Protein AF-A0A0E0BBM1-F1 (afdb_monomer)

Organism: NCBI:txid40148

Foldseek 3Di:
DVVVVVVVVVVVVVVVVVVVVVVVVVVVVPDDDDPDFDDDDDDCLQKDFPVLVVVLVVVDPVDDPVNVVVVVVCVVPVPDDRMDGDQPCSSVVVVPPPCVVVSVVVVVCVRVCVGVVVRVVVVVVVVVVVVVPDPPPDD

Sequence (139 aa):
MEVATMLTLTLLAYSAAMLARLLVARSRRRRCYLLDYVCYKATDDRKLPTDLCGEIIQRNKLLGLEEYKFLLKVIVNSGIGEETYGPRNIIGGGDARPDRLAEGMEEMDETFHAVLDELFARSIDRRHADRRGPRVDAN

pLDDT: mean 85.36, std 13.75, range [38.66, 97.25]

Solvent-accessible surface area (backbone atoms only — not comparable to full-atom values): 8528 Å² total; per-residue (Å²): 114,68,67,61,52,52,53,50,52,51,54,50,51,50,51,52,52,52,50,51,51,51,54,54,54,57,62,66,60,72,70,86,73,87,85,78,86,69,83,87,76,82,62,74,94,31,52,37,40,58,66,60,48,49,52,58,55,68,68,49,84,86,64,50,73,68,54,49,54,50,49,53,53,48,54,75,70,63,78,66,67,68,58,49,73,50,58,63,53,65,74,73,64,47,86,86,57,92,58,55,66,59,55,52,48,51,54,48,49,57,52,49,52,55,37,49,53,53,46,50,53,54,56,52,53,50,58,57,49,67,70,52,60,81,82,78,77,84,126

InterPro domains:
  IPR012392 Very-long-chain 3-ketoacyl-CoA synthase [PTHR31561] (13-123)
  IPR013601 FAE1/Type III polyketide synthase-like protein [PF08392] (26-123)

Nearest PDB structures (foldseek):
  4r8g-assembly1_B  TM=3.668E-01  e=9.800E+00  Xenopus laevis

Structure (mmCIF, N/CA/C/O backbone):
data_AF-A0A0E0BBM1-F1
#
_entry.id   AF-A0A0E0BBM1-F1
#
loop_
_atom_site.group_PDB
_atom_site.id
_atom_site.type_symbol
_atom_site.label_atom_id
_atom_site.label_alt_id
_atom_site.label_comp_id
_atom_site.label_asym_id
_atom_site.label_entity_id
_atom_site.label_seq_id
_atom_site.pdbx_PDB_ins_code
_atom_site.Cartn_x
_atom_site.Cartn_y
_atom_site.Cartn_z
_atom_site.occupancy
_atom_site.B_iso_or_equiv
_atom_site.auth_seq_id
_atom_site.auth_comp_id
_atom_site.auth_asym_id
_atom_site.auth_atom_id
_atom_site.pdbx_PDB_model_num
ATOM 1 N N . MET A 1 1 ? 55.271 -12.589 -38.990 1.00 70.25 1 MET A N 1
ATOM 2 C CA . MET A 1 1 ? 55.163 -11.795 -37.746 1.00 70.25 1 MET A CA 1
ATOM 3 C C . MET A 1 1 ? 54.158 -10.659 -37.895 1.00 70.25 1 MET A C 1
ATOM 5 O O . MET A 1 1 ? 53.272 -10.562 -37.062 1.00 70.25 1 MET A O 1
ATOM 9 N N . GLU A 1 2 ? 54.205 -9.889 -38.984 1.00 85.19 2 GLU A N 1
ATOM 10 C CA . GLU A 1 2 ? 53.345 -8.707 -39.196 1.00 85.19 2 GLU A CA 1
ATOM 11 C C . GLU A 1 2 ? 51.841 -9.012 -39.360 1.00 85.19 2 GLU A C 1
ATOM 13 O O . GLU A 1 2 ? 50.995 -8.339 -38.775 1.00 85.19 2 GLU A O 1
ATOM 18 N N . VAL A 1 3 ? 51.477 -10.072 -40.091 1.00 90.75 3 VAL A N 1
ATOM 19 C CA . VAL A 1 3 ? 50.060 -10.452 -40.283 1.00 90.75 3 VAL A CA 1
ATOM 20 C C . VAL A 1 3 ? 49.416 -10.910 -38.970 1.00 90.75 3 VAL A C 1
ATOM 22 O O . VAL A 1 3 ? 48.287 -10.534 -38.661 1.00 90.75 3 VAL A O 1
ATOM 25 N N . ALA A 1 4 ? 50.153 -11.671 -38.155 1.00 90.31 4 ALA A N 1
ATOM 26 C CA . ALA A 1 4 ? 49.694 -12.101 -36.837 1.00 90.31 4 ALA A CA 1
ATOM 27 C C . ALA A 1 4 ? 49.504 -10.903 -35.894 1.00 90.31 4 ALA A C 1
ATOM 29 O O . ALA A 1 4 ? 48.501 -10.846 -35.190 1.00 90.31 4 ALA A O 1
ATOM 30 N N . THR A 1 5 ? 50.404 -9.912 -35.932 1.00 91.69 5 THR A N 1
ATOM 31 C CA . THR A 1 5 ? 50.244 -8.672 -35.156 1.00 91.69 5 THR A CA 1
ATOM 32 C C . THR A 1 5 ? 49.061 -7.823 -35.628 1.00 91.69 5 THR A C 1
ATOM 34 O O . THR A 1 5 ? 48.368 -7.237 -34.805 1.00 91.69 5 THR A O 1
ATOM 37 N N . MET A 1 6 ? 48.758 -7.791 -36.930 1.00 92.94 6 MET A N 1
ATOM 38 C CA . MET A 1 6 ? 47.566 -7.098 -37.440 1.00 92.94 6 MET A CA 1
ATOM 39 C C . MET A 1 6 ? 46.264 -7.786 -36.997 1.00 92.94 6 MET A C 1
ATOM 41 O O . MET A 1 6 ? 45.299 -7.123 -36.610 1.00 92.94 6 MET A O 1
ATOM 45 N N . LEU A 1 7 ? 46.236 -9.122 -36.993 1.00 95.06 7 LEU A N 1
ATOM 46 C CA . LEU A 1 7 ? 45.097 -9.906 -36.504 1.00 95.06 7 LEU A CA 1
ATOM 47 C C . LEU A 1 7 ? 44.875 -9.725 -34.995 1.00 95.06 7 LEU A C 1
ATOM 49 O O . LEU A 1 7 ? 43.742 -9.549 -34.553 1.00 95.06 7 LEU A O 1
ATOM 53 N N . THR A 1 8 ? 45.937 -9.710 -34.187 1.00 93.94 8 THR A N 1
ATOM 54 C CA . THR A 1 8 ? 45.790 -9.491 -32.740 1.00 93.94 8 THR A CA 1
ATOM 55 C C . THR A 1 8 ? 45.343 -8.068 -32.418 1.00 93.94 8 THR A C 1
ATOM 57 O O . THR A 1 8 ? 44.465 -7.892 -31.575 1.00 93.94 8 THR A O 1
ATOM 60 N N . LEU A 1 9 ? 45.863 -7.053 -33.119 1.00 95.69 9 LEU A N 1
ATOM 61 C CA . LEU A 1 9 ? 45.443 -5.659 -32.940 1.00 95.69 9 LEU A CA 1
ATOM 62 C C . LEU A 1 9 ? 43.979 -5.435 -33.334 1.00 95.69 9 LEU A C 1
ATOM 64 O O . LEU A 1 9 ? 43.256 -4.733 -32.629 1.00 95.69 9 LEU A O 1
ATOM 68 N N . THR A 1 10 ? 43.513 -6.056 -34.420 1.00 94.75 10 THR A N 1
ATOM 69 C CA . THR A 1 10 ? 42.105 -5.957 -34.841 1.00 94.75 10 THR A CA 1
ATOM 70 C C . THR A 1 10 ? 41.158 -6.638 -33.849 1.00 94.75 10 THR A C 1
ATOM 72 O O . THR A 1 10 ? 40.134 -6.053 -33.492 1.00 94.75 10 THR A O 1
ATOM 75 N N . LEU A 1 11 ? 41.515 -7.814 -33.321 1.00 95.94 11 LEU A N 1
ATOM 76 C CA . LEU A 1 11 ? 40.753 -8.488 -32.259 1.00 95.94 11 LEU A CA 1
ATOM 77 C C . LEU A 1 11 ? 40.736 -7.683 -30.947 1.00 95.94 11 LEU A C 1
ATOM 79 O O . LEU A 1 11 ? 39.699 -7.588 -30.280 1.00 95.94 11 LEU A O 1
ATOM 83 N N . LEU A 1 12 ? 41.859 -7.054 -30.588 1.00 96.69 12 LEU A N 1
ATOM 84 C CA . LEU A 1 12 ? 41.954 -6.183 -29.416 1.00 96.69 12 LEU A CA 1
ATOM 85 C C . LEU A 1 12 ? 41.081 -4.930 -29.585 1.00 96.69 12 LEU A C 1
ATOM 87 O O . LEU A 1 12 ? 40.320 -4.580 -28.687 1.00 96.69 12 LEU A O 1
ATOM 91 N N . ALA A 1 13 ? 41.128 -4.288 -30.754 1.00 96.56 13 ALA A N 1
ATOM 92 C CA . ALA A 1 13 ? 40.304 -3.121 -31.056 1.00 96.56 13 ALA A CA 1
ATOM 93 C C . ALA A 1 13 ? 38.805 -3.465 -31.050 1.00 96.56 13 ALA A C 1
ATOM 95 O O . ALA A 1 13 ? 37.999 -2.716 -30.495 1.00 96.56 1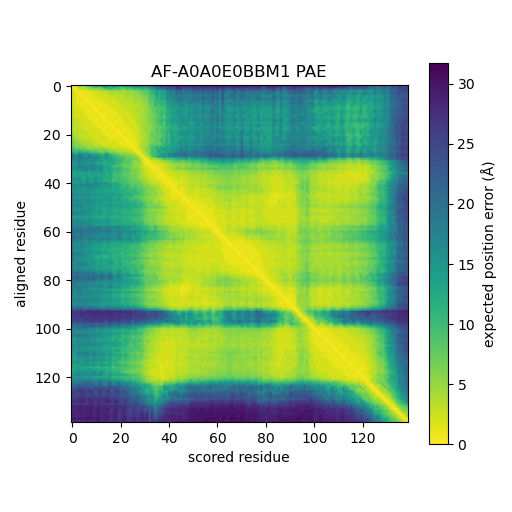3 ALA A O 1
ATOM 96 N N . TYR A 1 14 ? 38.425 -4.619 -31.607 1.00 97.25 14 TYR A N 1
ATOM 97 C CA . TYR A 1 14 ? 37.040 -5.093 -31.598 1.00 97.25 14 TYR A CA 1
ATOM 98 C C . TYR A 1 14 ? 36.534 -5.374 -30.177 1.00 97.25 14 TYR A C 1
ATOM 100 O O . TYR A 1 14 ? 35.443 -4.929 -29.808 1.00 97.25 14 TYR A O 1
ATOM 108 N N . SER A 1 15 ? 37.332 -6.058 -29.352 1.00 96.25 15 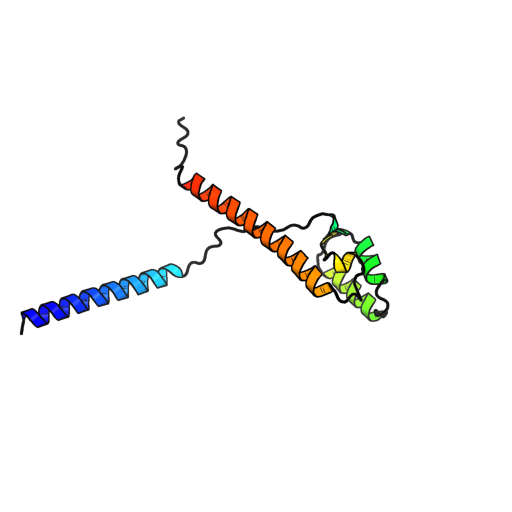SER A N 1
ATOM 109 C CA . SER A 1 15 ? 36.962 -6.341 -27.960 1.00 96.25 15 SER A CA 1
ATOM 110 C C . SER A 1 15 ? 36.874 -5.064 -27.118 1.00 96.25 15 SER A C 1
ATOM 112 O O . SER A 1 15 ? 35.896 -4.888 -26.389 1.00 96.25 15 SER A O 1
ATOM 114 N N . ALA A 1 16 ? 37.802 -4.116 -27.289 1.00 96.88 16 ALA A N 1
ATOM 115 C CA . ALA A 1 16 ? 37.743 -2.801 -26.651 1.00 96.88 16 ALA A CA 1
ATOM 116 C C . ALA A 1 16 ? 36.489 -2.010 -27.065 1.00 96.88 16 ALA A C 1
ATOM 118 O O . ALA A 1 16 ? 35.806 -1.436 -26.213 1.00 96.88 16 ALA A O 1
ATOM 119 N N . ALA A 1 17 ? 36.127 -2.028 -28.353 1.00 96.69 17 ALA A N 1
ATOM 120 C CA . ALA A 1 17 ? 34.910 -1.389 -28.851 1.00 96.69 17 ALA A CA 1
ATOM 121 C C . ALA A 1 17 ? 33.636 -2.031 -28.271 1.00 96.69 17 ALA A C 1
ATOM 123 O O . ALA A 1 17 ? 32.694 -1.321 -27.904 1.00 96.69 17 ALA A O 1
ATOM 124 N N . MET A 1 18 ? 33.600 -3.361 -28.144 1.00 96.31 18 MET A N 1
ATOM 125 C CA . MET A 1 18 ? 32.494 -4.073 -27.496 1.00 96.31 18 MET A CA 1
ATOM 126 C C . MET A 1 18 ? 32.382 -3.694 -26.013 1.00 96.31 18 MET A C 1
ATOM 128 O O . MET A 1 18 ? 31.282 -3.398 -25.538 1.00 96.31 18 MET A O 1
ATOM 132 N N . LEU A 1 19 ? 33.510 -3.638 -25.298 1.00 96.00 19 LEU A N 1
ATOM 133 C CA . LEU A 1 19 ? 33.553 -3.261 -23.886 1.00 96.00 19 LEU A CA 1
ATOM 134 C C . LEU A 1 19 ? 33.057 -1.821 -23.684 1.00 96.00 19 LEU A C 1
ATOM 136 O O . LEU A 1 19 ? 32.202 -1.571 -22.837 1.00 96.00 19 LEU A O 1
ATOM 140 N N . ALA A 1 20 ? 33.518 -0.884 -24.517 1.00 95.50 20 ALA A N 1
ATOM 141 C CA . ALA A 1 20 ? 33.074 0.506 -24.492 1.00 95.50 20 ALA A CA 1
ATOM 142 C C . ALA A 1 20 ? 31.560 0.627 -24.740 1.00 95.50 20 ALA A C 1
ATOM 144 O O . ALA A 1 20 ? 30.867 1.338 -24.009 1.00 95.50 20 ALA A O 1
ATOM 145 N N . ARG A 1 21 ? 31.013 -0.121 -25.711 1.00 94.38 21 ARG A N 1
ATOM 146 C CA . ARG A 1 21 ? 29.560 -0.176 -25.957 1.00 94.38 21 ARG A CA 1
ATOM 147 C C . ARG A 1 21 ? 28.792 -0.699 -24.746 1.00 94.38 21 ARG A C 1
ATOM 149 O O . ARG A 1 21 ? 27.761 -0.124 -24.396 1.00 94.38 21 ARG A O 1
ATOM 156 N N . LEU A 1 22 ? 29.290 -1.744 -24.086 1.00 93.12 22 LEU A N 1
ATOM 157 C CA . LEU A 1 22 ? 28.670 -2.300 -22.882 1.00 93.12 22 LEU A CA 1
ATOM 158 C C . LEU A 1 22 ? 28.662 -1.280 -21.731 1.00 93.12 22 LEU A C 1
ATOM 160 O O . LEU A 1 22 ? 27.636 -1.102 -21.071 1.00 93.12 22 LEU A O 1
ATOM 164 N N . LEU A 1 23 ? 29.773 -0.568 -21.524 1.00 92.00 23 LEU A N 1
ATOM 165 C CA . LEU A 1 23 ? 29.894 0.465 -20.493 1.00 92.00 23 LEU A CA 1
ATOM 166 C C . LEU A 1 23 ? 28.955 1.652 -20.751 1.00 92.00 23 LEU A C 1
ATOM 168 O O . LEU A 1 23 ? 28.275 2.102 -19.828 1.00 92.00 23 LEU A O 1
ATOM 172 N N . VAL A 1 24 ? 28.843 2.110 -22.003 1.00 90.31 24 VAL A N 1
ATOM 173 C CA . VAL A 1 24 ? 27.899 3.170 -22.400 1.00 90.31 24 VAL A CA 1
ATOM 174 C C . VAL A 1 24 ? 26.446 2.710 -22.258 1.00 90.31 24 VAL A C 1
ATOM 176 O O . VAL A 1 24 ? 25.596 3.458 -21.776 1.00 90.31 24 VAL A O 1
ATOM 179 N N . ALA A 1 25 ? 26.129 1.471 -22.636 1.00 85.69 25 ALA A N 1
ATOM 180 C CA . ALA A 1 25 ? 24.791 0.923 -22.436 1.00 85.69 25 ALA A CA 1
ATOM 181 C C . ALA A 1 25 ? 24.440 0.854 -20.941 1.00 85.69 25 ALA A C 1
ATOM 183 O O . ALA A 1 25 ? 23.339 1.233 -20.543 1.00 85.69 25 ALA A O 1
ATOM 184 N N . ARG A 1 26 ? 25.386 0.431 -20.094 1.00 83.75 26 ARG A N 1
ATOM 185 C CA . ARG A 1 26 ? 25.200 0.353 -18.640 1.00 83.75 26 ARG A CA 1
ATOM 186 C C . ARG A 1 26 ? 25.079 1.733 -17.990 1.00 83.75 26 ARG A C 1
ATOM 188 O O . ARG A 1 26 ? 24.259 1.890 -17.089 1.00 83.75 26 ARG A O 1
ATOM 195 N N . SER A 1 27 ? 25.814 2.744 -18.458 1.00 78.44 27 SER A N 1
ATOM 196 C CA . SER A 1 27 ? 25.673 4.121 -17.963 1.00 78.44 27 SER A CA 1
ATOM 197 C C . SER A 1 27 ? 24.339 4.756 -18.373 1.00 78.44 27 SER A C 1
ATOM 199 O O . SER A 1 27 ? 23.734 5.473 -17.576 1.00 78.44 27 SER A O 1
ATOM 201 N N . ARG A 1 28 ? 23.813 4.425 -19.561 1.00 75.56 28 ARG A N 1
ATOM 202 C CA . ARG A 1 28 ? 22.478 4.853 -20.021 1.00 75.56 28 ARG A CA 1
ATOM 203 C C . ARG A 1 28 ? 21.318 4.177 -19.277 1.00 75.56 28 ARG A C 1
ATOM 205 O O . ARG A 1 28 ? 20.246 4.772 -19.193 1.00 75.56 28 ARG A O 1
ATOM 212 N N . ARG A 1 29 ? 21.529 2.990 -18.689 1.00 66.94 29 ARG A N 1
ATOM 213 C CA . ARG A 1 29 ? 20.545 2.260 -17.855 1.00 66.94 29 ARG A CA 1
ATOM 214 C C . ARG A 1 29 ? 20.324 2.853 -16.454 1.00 66.94 29 ARG A C 1
ATOM 216 O O . ARG A 1 29 ? 19.590 2.273 -15.667 1.00 66.94 29 ARG A O 1
ATOM 223 N N . ARG A 1 30 ? 20.919 4.004 -16.122 1.00 65.94 30 ARG A N 1
ATOM 224 C CA . ARG A 1 30 ? 20.742 4.660 -14.810 1.00 65.94 30 ARG A CA 1
ATOM 225 C C . ARG A 1 30 ? 19.362 5.285 -14.586 1.00 65.94 30 ARG A C 1
ATOM 227 O O . ARG A 1 30 ? 19.090 5.756 -13.489 1.00 65.94 30 ARG A O 1
ATOM 234 N N . ARG A 1 31 ? 18.506 5.333 -15.607 1.00 74.88 31 ARG A N 1
ATOM 235 C CA . ARG A 1 31 ? 17.184 5.957 -15.512 1.00 74.88 31 ARG A CA 1
ATOM 236 C C . ARG A 1 31 ? 16.135 4.866 -15.311 1.00 74.88 31 ARG A C 1
ATOM 238 O O . ARG A 1 31 ? 15.800 4.153 -16.252 1.00 74.88 31 ARG A O 1
ATOM 245 N N . CYS A 1 32 ? 15.701 4.706 -14.063 1.00 81.88 32 CYS A N 1
ATOM 246 C CA . CYS A 1 32 ? 14.581 3.850 -13.692 1.00 81.88 32 CYS A CA 1
ATOM 247 C C . CYS A 1 32 ? 13.296 4.664 -13.853 1.00 81.88 32 CYS A C 1
ATOM 249 O O . CYS A 1 32 ? 13.188 5.749 -13.283 1.00 81.88 32 CYS A O 1
ATOM 251 N N . TYR A 1 33 ? 12.362 4.165 -14.656 1.00 84.38 33 TYR A N 1
ATOM 252 C CA . TYR A 1 33 ? 11.080 4.816 -14.902 1.00 84.38 33 TYR A CA 1
ATOM 253 C C . TYR A 1 33 ? 9.960 3.914 -14.401 1.00 84.38 33 TYR A C 1
ATOM 255 O O . TYR A 1 33 ? 9.971 2.713 -14.671 1.00 84.38 33 TYR A O 1
ATOM 263 N N . LEU A 1 34 ? 8.986 4.502 -13.709 1.00 87.88 34 LEU A N 1
ATOM 264 C CA . LEU A 1 34 ? 7.718 3.838 -13.442 1.00 87.88 34 LEU A CA 1
ATOM 265 C C . LEU A 1 34 ? 6.934 3.789 -14.756 1.00 87.88 34 LEU A C 1
ATOM 267 O O . LEU A 1 34 ? 6.554 4.829 -15.287 1.00 87.88 34 LEU A O 1
ATOM 271 N N . LEU A 1 35 ? 6.759 2.589 -15.305 1.00 85.38 35 LEU A N 1
ATOM 272 C CA . LEU A 1 35 ? 6.077 2.401 -16.588 1.00 85.38 35 LEU A CA 1
ATOM 273 C C . LEU A 1 35 ? 4.561 2.305 -16.419 1.00 85.38 35 LEU A C 1
ATOM 275 O O . LEU A 1 35 ? 3.809 2.781 -17.268 1.00 85.38 35 LEU A O 1
ATOM 279 N N . ASP A 1 36 ? 4.120 1.673 -15.335 1.00 89.94 36 ASP A N 1
ATOM 280 C CA . ASP A 1 36 ? 2.710 1.544 -15.003 1.00 89.94 36 ASP A CA 1
ATOM 281 C C . ASP A 1 36 ? 2.527 1.203 -13.523 1.00 89.94 36 ASP A C 1
ATOM 283 O O . ASP A 1 36 ? 3.470 0.754 -12.864 1.00 89.94 36 ASP A O 1
ATOM 287 N N . TYR A 1 37 ? 1.316 1.417 -13.020 1.00 91.75 37 TYR A N 1
ATOM 288 C CA . TYR A 1 37 ? 0.912 1.010 -11.680 1.00 91.75 37 TYR A CA 1
ATOM 289 C C . TYR A 1 37 ? -0.601 0.780 -11.612 1.00 91.75 37 TYR A C 1
ATOM 291 O O . TYR A 1 37 ? -1.382 1.343 -12.384 1.00 91.75 37 TYR A O 1
ATOM 299 N N . VAL A 1 38 ? -1.006 -0.040 -10.648 1.00 94.12 38 VAL A N 1
ATOM 300 C CA . VAL A 1 38 ? -2.401 -0.282 -10.285 1.00 94.12 38 VAL A CA 1
ATOM 301 C C . VAL A 1 38 ? -2.499 -0.188 -8.768 1.00 94.12 38 VAL A C 1
ATOM 303 O O . VAL A 1 38 ? -1.622 -0.678 -8.056 1.00 94.12 38 VAL A O 1
ATOM 306 N N . CYS A 1 39 ? -3.552 0.463 -8.283 1.00 92.44 39 CYS A N 1
ATOM 307 C CA . CYS A 1 39 ? -3.873 0.529 -6.864 1.00 92.44 39 CYS A CA 1
ATOM 308 C C . CYS A 1 39 ? -5.117 -0.312 -6.615 1.00 92.44 39 CYS A C 1
ATOM 310 O O . CYS A 1 39 ? -6.159 -0.054 -7.215 1.00 92.44 39 CYS A O 1
ATOM 312 N N . TYR A 1 40 ? -5.018 -1.278 -5.708 1.00 92.06 40 TYR A N 1
ATOM 313 C CA . TYR A 1 40 ? -6.179 -2.031 -5.265 1.00 92.06 40 TYR A CA 1
ATOM 314 C C . TYR A 1 40 ? -6.959 -1.240 -4.221 1.00 92.06 40 TYR A C 1
ATOM 316 O O . TYR A 1 40 ? -6.389 -0.742 -3.248 1.00 92.06 40 TYR A O 1
ATOM 324 N N . LYS A 1 41 ? -8.273 -1.163 -4.412 1.00 91.56 41 LYS A N 1
ATOM 325 C CA . LYS A 1 41 ? -9.221 -0.705 -3.403 1.00 91.56 41 LYS A CA 1
ATOM 326 C C . LYS A 1 41 ? -10.103 -1.894 -3.053 1.00 91.56 41 LYS A C 1
ATOM 328 O O . LYS A 1 41 ? -10.738 -2.457 -3.940 1.00 91.56 41 LYS A O 1
ATOM 333 N N . ALA A 1 42 ? -10.130 -2.261 -1.778 1.00 91.12 42 ALA A N 1
ATOM 334 C CA . ALA A 1 42 ? -10.988 -3.338 -1.315 1.00 91.12 42 ALA A CA 1
ATOM 335 C C . ALA A 1 42 ? -12.474 -2.993 -1.504 1.00 91.12 42 ALA A C 1
ATOM 337 O O . ALA A 1 42 ? -12.863 -1.825 -1.599 1.00 91.12 42 ALA A O 1
ATOM 338 N N . THR A 1 43 ? -13.294 -4.034 -1.558 1.00 91.06 43 THR A N 1
ATOM 339 C CA . THR A 1 43 ? -14.752 -3.949 -1.578 1.00 91.06 43 THR A CA 1
ATOM 340 C C . THR A 1 43 ? -15.300 -3.419 -0.247 1.00 91.06 43 THR A C 1
ATOM 342 O O . THR A 1 43 ? -14.628 -3.454 0.788 1.00 91.06 43 THR A O 1
ATOM 345 N N . ASP A 1 44 ? -16.526 -2.888 -0.272 1.00 92.81 44 ASP A N 1
ATOM 346 C CA . ASP A 1 44 ? -17.116 -2.187 0.878 1.00 92.81 44 ASP A CA 1
ATOM 347 C C . ASP A 1 44 ? -17.403 -3.104 2.085 1.00 92.81 44 ASP A C 1
ATOM 349 O O . ASP A 1 44 ? -17.556 -2.607 3.196 1.00 92.81 44 ASP A O 1
ATOM 353 N N . ASP A 1 45 ? -17.393 -4.433 1.919 1.00 91.56 45 ASP A N 1
ATOM 354 C CA . ASP A 1 45 ? -17.429 -5.399 3.034 1.00 91.56 45 ASP A CA 1
ATOM 355 C C . ASP A 1 45 ? -16.216 -5.270 3.968 1.00 91.56 45 ASP A C 1
ATOM 357 O O . ASP A 1 45 ? -16.272 -5.687 5.123 1.00 91.56 45 ASP A O 1
ATOM 361 N N . ARG A 1 46 ? -15.123 -4.676 3.477 1.00 91.25 46 ARG A N 1
ATOM 362 C CA . ARG A 1 46 ? -13.911 -4.402 4.255 1.00 91.25 46 ARG A CA 1
ATOM 363 C C . ARG A 1 46 ? -13.833 -2.970 4.769 1.00 91.25 46 ARG A C 1
ATOM 365 O O . ARG A 1 46 ? -12.811 -2.581 5.338 1.00 91.25 46 ARG A O 1
ATOM 372 N N . LYS A 1 47 ? -14.869 -2.164 4.536 1.00 94.44 47 LYS A N 1
ATOM 373 C CA . LYS A 1 47 ? -14.898 -0.761 4.932 1.00 94.44 47 LYS A CA 1
ATOM 374 C C . LYS A 1 47 ? -15.129 -0.646 6.437 1.00 94.44 47 LYS A C 1
ATOM 376 O O . LYS A 1 47 ? -15.998 -1.292 7.011 1.00 94.44 47 LYS A O 1
ATOM 381 N N . LEU A 1 48 ? -14.327 0.196 7.066 1.00 93.88 48 LEU A N 1
ATOM 382 C CA . LEU A 1 48 ? -14.290 0.458 8.494 1.00 93.88 48 LEU A CA 1
ATOM 383 C C . LEU A 1 48 ? -14.711 1.906 8.751 1.00 93.88 48 LEU A C 1
ATOM 385 O O . LEU A 1 48 ? -13.853 2.793 8.702 1.00 93.88 48 LEU A O 1
ATOM 389 N N . PRO A 1 49 ? -16.006 2.158 8.998 1.00 94.31 49 PRO A N 1
ATOM 390 C CA . PRO A 1 49 ? -16.453 3.436 9.531 1.00 94.31 49 PRO A CA 1
ATOM 391 C C . PRO A 1 49 ? -16.020 3.615 11.000 1.00 94.31 49 PRO A C 1
ATOM 393 O O . PRO A 1 49 ? -15.686 2.649 11.699 1.00 94.31 49 PRO A O 1
ATOM 396 N N . THR A 1 50 ? -15.992 4.865 11.469 1.00 92.06 50 THR A N 1
ATOM 397 C CA . THR A 1 50 ? -15.528 5.249 12.817 1.00 92.06 50 THR A CA 1
ATOM 398 C C . THR A 1 50 ? -16.236 4.498 13.954 1.00 92.06 50 THR A C 1
ATOM 400 O O . THR A 1 50 ? -15.595 4.113 14.935 1.00 92.06 50 THR A O 1
ATOM 403 N N . ASP A 1 51 ? -17.540 4.259 13.831 1.00 92.88 51 ASP A N 1
ATOM 404 C CA . ASP A 1 51 ? -18.352 3.513 14.799 1.00 92.88 51 ASP A CA 1
ATOM 405 C C . ASP A 1 51 ? -17.917 2.046 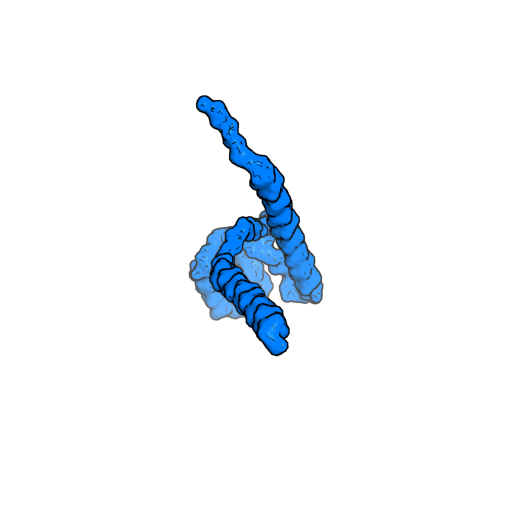14.899 1.00 92.88 51 ASP A C 1
ATOM 407 O O . ASP A 1 51 ? -17.598 1.578 15.995 1.00 92.88 51 ASP A O 1
ATOM 411 N N . LEU A 1 52 ? -17.782 1.358 13.762 1.00 92.75 52 LEU A N 1
ATOM 412 C CA . LEU A 1 52 ? -17.305 -0.026 13.713 1.00 92.75 52 LEU A CA 1
ATOM 413 C C . LEU A 1 52 ? -15.868 -0.149 14.241 1.00 92.75 52 LEU A C 1
ATOM 415 O O . LEU A 1 52 ? -15.538 -1.101 14.948 1.00 92.75 52 LEU A O 1
ATOM 419 N N . CYS A 1 53 ? -15.006 0.835 13.963 1.00 91.44 53 CYS A N 1
ATOM 420 C CA . CYS A 1 53 ? -13.673 0.905 14.564 1.00 91.44 53 CYS A CA 1
ATOM 421 C C . CYS A 1 53 ? -13.756 0.976 16.101 1.00 91.44 53 CYS A C 1
ATOM 423 O O . CYS A 1 53 ? -13.052 0.246 16.802 1.00 91.44 53 CYS A O 1
ATOM 425 N N . GLY A 1 54 ? -14.669 1.793 16.635 1.00 91.38 54 GLY A N 1
ATOM 426 C CA . GLY A 1 54 ? -14.953 1.865 18.068 1.00 91.38 54 GLY A CA 1
ATOM 427 C C . GLY A 1 54 ? -15.393 0.523 18.660 1.00 91.38 54 GLY A C 1
ATOM 428 O O . GLY A 1 54 ? -14.861 0.111 19.693 1.00 91.38 54 GLY A O 1
ATOM 429 N N . GLU A 1 55 ? -16.302 -0.193 17.994 1.00 92.00 55 GLU A N 1
ATOM 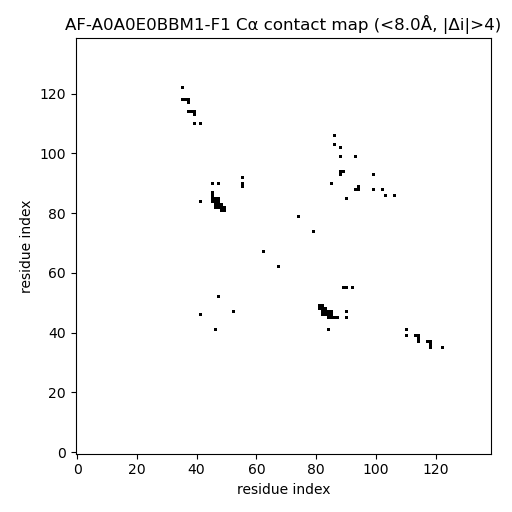430 C CA . GLU A 1 55 ? -16.752 -1.532 18.406 1.00 92.00 55 GLU A CA 1
ATOM 431 C C . GLU A 1 55 ? -15.598 -2.545 18.435 1.00 92.00 55 GLU A C 1
ATOM 433 O O . GLU A 1 55 ? -15.437 -3.297 19.403 1.00 92.00 55 GLU A O 1
ATOM 438 N N . ILE A 1 56 ? -14.743 -2.520 17.406 1.00 91.00 56 ILE A N 1
ATOM 439 C CA . ILE A 1 56 ? -13.548 -3.365 17.308 1.00 91.00 56 ILE A CA 1
ATOM 440 C C . ILE A 1 56 ? -12.594 -3.107 18.473 1.00 91.00 56 ILE A C 1
ATOM 442 O O . ILE A 1 56 ? -12.056 -4.049 19.047 1.00 91.00 56 ILE A O 1
ATOM 446 N N . ILE A 1 57 ? -12.389 -1.852 18.866 1.00 90.31 57 ILE A N 1
ATOM 447 C CA . ILE A 1 57 ? -11.510 -1.533 19.994 1.00 90.31 57 ILE A CA 1
ATOM 448 C C . ILE A 1 57 ? -12.154 -1.992 21.311 1.00 90.31 57 ILE A C 1
ATOM 450 O O . ILE A 1 57 ? -11.498 -2.643 22.124 1.00 90.31 57 ILE A O 1
ATOM 454 N N . GLN A 1 58 ? -13.446 -1.717 21.514 1.00 89.94 58 GLN A N 1
ATOM 455 C CA . GLN A 1 58 ? -14.165 -2.046 22.754 1.00 89.94 58 GLN A CA 1
ATOM 456 C C . GLN A 1 58 ? -14.310 -3.553 23.008 1.00 89.94 58 GLN A C 1
ATOM 458 O O . GLN A 1 58 ? -14.475 -3.990 24.160 1.00 89.94 58 GLN A O 1
ATOM 463 N N . ARG A 1 59 ? -14.252 -4.380 21.958 1.00 89.19 59 ARG A N 1
ATOM 464 C CA . ARG A 1 59 ? -14.252 -5.841 22.116 1.00 89.19 59 ARG A CA 1
ATOM 465 C C . ARG A 1 59 ? -12.971 -6.345 22.785 1.00 89.19 59 ARG A C 1
ATOM 467 O O . ARG A 1 59 ? -13.009 -7.381 23.448 1.00 89.19 59 ARG A O 1
ATOM 474 N N . ASN A 1 60 ? -11.859 -5.618 22.656 1.00 85.12 60 ASN A N 1
ATOM 475 C CA . ASN A 1 60 ? -10.583 -6.006 23.236 1.00 85.12 60 ASN A CA 1
ATOM 476 C C . ASN A 1 60 ? -10.572 -5.718 24.745 1.00 85.12 60 ASN A C 1
ATOM 478 O O . ASN A 1 60 ? -10.508 -4.573 25.192 1.00 85.12 60 ASN A O 1
ATOM 482 N N . LYS A 1 61 ? -10.621 -6.787 25.545 1.00 86.75 61 LYS A N 1
ATOM 483 C CA . LYS A 1 61 ? -10.643 -6.708 27.016 1.00 86.75 61 LYS A CA 1
ATOM 484 C C . LYS A 1 61 ? -9.257 -6.599 27.654 1.00 86.75 61 LYS A C 1
ATOM 486 O O . LYS A 1 61 ? -9.166 -6.541 28.874 1.00 86.75 61 LYS A O 1
ATOM 491 N N . LEU A 1 62 ? -8.197 -6.572 26.846 1.00 87.56 62 LEU A N 1
ATOM 492 C CA . LEU A 1 62 ? -6.811 -6.456 27.306 1.00 87.56 62 LEU A CA 1
ATOM 493 C C . LEU A 1 62 ? -6.323 -5.000 27.367 1.00 87.56 62 LEU A C 1
ATOM 495 O O . LEU A 1 62 ? -5.225 -4.754 27.855 1.00 87.56 62 LEU A O 1
ATOM 499 N N . LEU A 1 63 ? -7.111 -4.042 26.868 1.00 89.81 63 LEU A N 1
ATOM 500 C CA . LEU A 1 63 ? -6.760 -2.623 26.885 1.00 89.81 63 LEU A CA 1
ATOM 501 C C . LEU A 1 63 ? -7.151 -1.983 28.223 1.00 89.81 63 LEU A C 1
ATOM 503 O O . LEU A 1 63 ? -8.317 -2.021 28.622 1.00 89.81 63 LEU A O 1
ATOM 507 N N . GLY A 1 64 ? -6.178 -1.375 28.901 1.00 93.56 64 GLY A N 1
ATOM 508 C CA . GLY A 1 64 ? -6.396 -0.517 30.060 1.00 93.56 64 GLY A CA 1
ATOM 509 C C . GLY A 1 64 ? -6.615 0.945 29.660 1.00 93.56 64 GLY A C 1
ATOM 510 O O . GLY A 1 64 ? -6.577 1.322 28.487 1.00 93.56 64 GLY A O 1
ATOM 511 N N . LEU A 1 65 ? -6.883 1.797 30.652 1.00 95.06 65 LEU A N 1
ATOM 512 C CA . LEU A 1 65 ? -7.252 3.198 30.420 1.00 95.06 65 LEU A CA 1
ATOM 513 C C . LEU A 1 65 ? -6.155 3.996 29.697 1.00 95.06 65 LEU A C 1
ATOM 515 O O . LEU A 1 65 ? -6.462 4.827 28.842 1.00 95.06 65 LEU A O 1
ATOM 519 N N . GLU A 1 66 ? -4.888 3.762 30.036 1.00 96.81 66 GLU A N 1
ATOM 520 C CA . GLU A 1 66 ? -3.768 4.460 29.398 1.00 96.81 66 GLU A CA 1
ATOM 521 C C . GLU A 1 66 ? -3.552 3.973 27.961 1.00 96.81 66 GLU A C 1
ATOM 523 O O . GLU A 1 66 ? -3.305 4.787 27.070 1.00 96.81 66 GLU A O 1
ATOM 528 N N . GLU A 1 67 ? -3.760 2.681 27.693 1.00 95.31 67 GLU A N 1
ATOM 529 C CA . GLU A 1 67 ? -3.733 2.120 26.342 1.00 95.31 67 GLU A CA 1
ATOM 530 C C . GLU A 1 67 ? -4.854 2.705 25.472 1.00 95.31 67 GLU A C 1
ATOM 532 O O . GLU A 1 67 ? -4.603 3.083 24.328 1.00 95.31 67 GLU A O 1
ATOM 537 N N . TYR A 1 68 ? -6.067 2.866 26.016 1.00 94.94 68 TYR A N 1
ATOM 538 C CA . TYR A 1 68 ? -7.173 3.535 25.320 1.00 94.94 68 TYR A CA 1
ATOM 539 C C . TYR A 1 68 ? -6.844 4.992 24.977 1.00 94.94 68 TYR A C 1
ATOM 541 O O . TYR A 1 68 ? -7.068 5.424 23.844 1.00 94.94 68 TYR A O 1
ATOM 549 N N . LYS A 1 69 ? -6.287 5.759 25.925 1.00 95.56 69 LYS A N 1
ATOM 550 C CA . LYS A 1 69 ? -5.871 7.153 25.681 1.00 95.56 69 LYS A CA 1
ATOM 551 C C . LYS A 1 69 ? -4.801 7.236 24.598 1.00 95.56 69 LYS A C 1
ATOM 553 O O . LYS A 1 69 ? -4.870 8.107 23.730 1.00 95.56 69 LYS A O 1
ATOM 558 N N . PHE A 1 70 ? -3.817 6.339 24.647 1.00 96.19 70 PHE A N 1
ATOM 559 C CA . PHE A 1 70 ? -2.769 6.263 23.638 1.00 96.19 70 PHE A CA 1
ATOM 560 C C . PHE A 1 70 ? -3.349 5.939 22.259 1.00 96.19 70 PHE A C 1
ATOM 562 O O . PHE A 1 70 ? -3.073 6.658 21.301 1.00 96.19 70 PHE A O 1
ATOM 569 N N . LEU A 1 71 ? -4.197 4.914 22.164 1.00 94.12 71 LEU A N 1
ATOM 570 C CA . LEU A 1 71 ? -4.818 4.505 20.910 1.00 94.12 71 LEU A CA 1
ATOM 571 C C . LEU A 1 71 ? -5.684 5.619 20.312 1.00 94.12 71 LEU A C 1
ATOM 573 O O . LEU A 1 71 ? -5.556 5.917 19.128 1.00 94.12 71 LEU A O 1
ATOM 577 N N . LEU A 1 72 ? -6.494 6.296 21.129 1.00 92.81 72 LEU A N 1
ATOM 578 C CA . LEU A 1 72 ? -7.286 7.442 20.682 1.00 92.81 72 LEU A CA 1
ATOM 579 C C . LEU A 1 72 ? -6.392 8.568 20.149 1.00 92.81 72 LEU A C 1
ATOM 581 O O . LEU A 1 72 ? -6.666 9.132 19.090 1.00 92.81 72 LEU A O 1
ATOM 585 N N . LYS A 1 73 ? -5.286 8.867 20.844 1.00 95.81 73 LYS A N 1
ATOM 586 C CA . LYS A 1 73 ? -4.300 9.847 20.375 1.00 95.81 73 LYS A CA 1
ATOM 587 C C . LYS A 1 73 ? -3.698 9.430 19.033 1.00 95.81 73 LYS A C 1
ATOM 589 O O . LYS A 1 73 ? -3.515 10.292 18.179 1.00 95.81 73 LYS A O 1
ATOM 594 N N . VAL A 1 74 ? -3.392 8.150 18.832 1.00 94.69 74 VAL A N 1
ATOM 595 C CA . VAL A 1 74 ? -2.878 7.639 17.551 1.00 94.69 74 VAL A CA 1
ATOM 596 C C . VAL A 1 74 ? -3.916 7.810 16.445 1.00 94.69 74 VAL A C 1
ATOM 598 O O . VAL A 1 74 ? -3.585 8.377 15.409 1.00 94.69 74 VAL A O 1
ATOM 601 N N . ILE A 1 75 ? -5.164 7.395 16.675 1.00 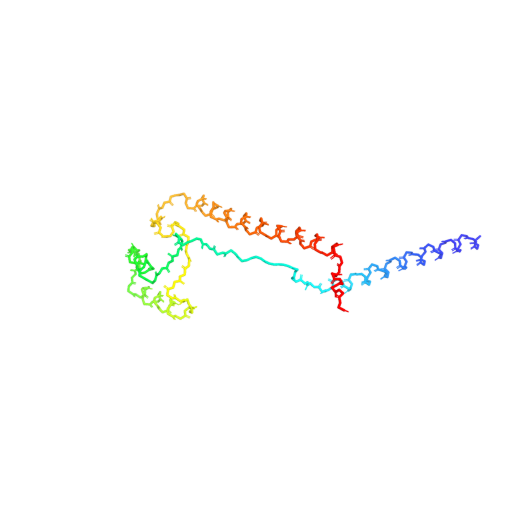91.31 75 ILE A N 1
ATOM 602 C CA . ILE A 1 75 ? -6.241 7.471 15.677 1.00 91.31 75 ILE A CA 1
ATOM 603 C C . ILE A 1 75 ? -6.451 8.920 15.228 1.00 91.31 75 ILE A C 1
ATOM 605 O O . ILE A 1 75 ? -6.337 9.209 14.039 1.00 91.31 75 ILE A O 1
ATOM 609 N N . VAL A 1 76 ? -6.637 9.849 16.170 1.00 91.56 76 VAL A N 1
ATOM 610 C CA . VAL A 1 76 ? -6.910 11.264 15.859 1.00 91.56 76 VAL A CA 1
ATOM 611 C C . VAL A 1 76 ? -5.734 11.949 15.150 1.00 91.56 76 VAL A C 1
ATOM 613 O O . VAL A 1 76 ? -5.945 12.825 14.318 1.00 91.56 76 VAL A O 1
ATOM 616 N N . ASN A 1 77 ? -4.489 11.548 15.435 1.00 95.50 77 ASN A N 1
ATOM 617 C CA . ASN A 1 77 ? -3.300 12.153 14.818 1.00 95.50 77 ASN A CA 1
ATOM 618 C C . ASN A 1 77 ? -2.802 11.418 13.559 1.00 95.50 77 ASN A C 1
ATOM 620 O O . ASN A 1 77 ? -1.808 11.838 12.970 1.00 95.50 77 ASN A O 1
ATOM 624 N N . SER A 1 78 ? -3.453 10.329 13.142 1.00 93.50 78 SER A N 1
ATOM 625 C CA . SER A 1 78 ? -3.003 9.500 12.011 1.00 93.50 78 SER A CA 1
ATOM 626 C C . SER A 1 78 ? -3.322 10.086 10.631 1.00 93.50 78 SER A C 1
ATOM 628 O O . SER A 1 78 ? -2.749 9.647 9.637 1.00 93.50 78 SER A O 1
ATOM 630 N N . GLY A 1 79 ? -4.236 11.059 10.554 1.00 92.56 79 GLY A N 1
ATOM 631 C CA . GLY A 1 79 ? -4.744 11.581 9.282 1.00 92.56 79 GLY A CA 1
ATOM 632 C C . GLY A 1 79 ? -5.673 10.614 8.536 1.00 92.56 79 GLY A C 1
ATOM 633 O O . GLY A 1 79 ? -5.962 10.841 7.362 1.00 92.56 79 GLY A O 1
ATOM 634 N N . ILE A 1 80 ? -6.132 9.541 9.191 1.00 90.75 80 ILE A N 1
ATOM 635 C CA . ILE A 1 80 ? -7.179 8.649 8.679 1.00 90.75 80 ILE A CA 1
ATOM 636 C C . ILE A 1 80 ? -8.527 9.382 8.761 1.00 90.75 80 ILE A C 1
ATOM 638 O O . ILE A 1 80 ? -8.813 10.043 9.757 1.00 90.75 80 ILE A O 1
ATOM 642 N N . GLY A 1 81 ? -9.326 9.302 7.693 1.00 89.56 81 GLY A N 1
ATOM 643 C CA . GLY A 1 81 ? -10.667 9.892 7.652 1.00 89.56 81 GLY A CA 1
ATOM 644 C C . GLY A 1 81 ? -11.707 9.074 8.426 1.00 89.56 81 GLY A C 1
ATOM 645 O O . GLY A 1 81 ? -11.377 8.104 9.098 1.00 89.56 81 GLY A O 1
ATOM 646 N N . GLU A 1 82 ? -12.984 9.423 8.268 1.00 91.75 82 GLU A N 1
ATOM 647 C CA . GLU A 1 82 ? -14.105 8.728 8.935 1.00 91.75 82 GLU A CA 1
ATOM 648 C C . GLU A 1 82 ? -14.339 7.294 8.446 1.00 91.75 82 GLU A C 1
ATOM 650 O O . GLU A 1 82 ? -15.098 6.531 9.038 1.00 91.75 82 GLU A O 1
ATOM 655 N N . GLU A 1 83 ? -13.711 6.932 7.331 1.00 92.38 83 GLU A N 1
ATOM 656 C CA . GLU A 1 83 ? -13.822 5.616 6.734 1.00 92.38 83 GLU A CA 1
ATOM 657 C C . GLU A 1 83 ? -12.446 5.156 6.257 1.00 92.38 83 GLU A C 1
ATOM 659 O O . GLU A 1 83 ? -11.736 5.869 5.541 1.00 92.38 83 GLU A O 1
ATOM 664 N N . THR A 1 84 ? -12.081 3.935 6.629 1.00 93.06 84 THR A N 1
ATOM 665 C CA . THR A 1 84 ? -10.873 3.253 6.155 1.00 93.06 84 THR A CA 1
ATOM 666 C C . THR A 1 84 ? -11.208 1.825 5.724 1.00 93.06 84 THR A C 1
ATOM 668 O O . THR A 1 84 ? -12.381 1.477 5.635 1.00 93.06 84 THR A O 1
ATOM 671 N N . TYR A 1 85 ? -10.214 0.996 5.415 1.00 93.38 85 TYR A N 1
ATOM 672 C CA . TYR A 1 85 ? -10.405 -0.426 5.120 1.00 93.38 85 TYR A CA 1
ATOM 673 C C . TYR A 1 85 ? -9.567 -1.271 6.069 1.00 93.38 85 TYR A C 1
ATOM 675 O O . TYR A 1 85 ? -8.460 -0.874 6.441 1.00 93.38 85 TYR A O 1
ATOM 683 N N . GLY A 1 86 ? -10.088 -2.433 6.457 1.00 90.56 86 GLY A N 1
ATOM 684 C CA . GLY A 1 86 ? -9.388 -3.358 7.338 1.00 90.56 86 GLY A CA 1
ATOM 685 C C . GLY A 1 86 ? -9.531 -4.819 6.923 1.00 90.56 86 GLY A C 1
ATOM 686 O O . GLY A 1 86 ? -10.461 -5.167 6.194 1.00 90.56 86 GLY A O 1
ATOM 687 N N . PRO A 1 87 ? -8.627 -5.687 7.405 1.00 90.19 87 PRO A N 1
ATOM 688 C CA . PRO A 1 87 ? -8.710 -7.123 7.180 1.00 90.19 87 PRO A CA 1
ATOM 689 C C . PRO A 1 87 ? -10.028 -7.710 7.688 1.00 90.19 87 PRO A C 1
ATOM 691 O O . PRO A 1 87 ? -10.499 -7.361 8.779 1.00 90.19 87 PRO A O 1
ATOM 694 N N . ARG A 1 88 ? -10.598 -8.660 6.939 1.00 88.06 88 ARG A N 1
ATOM 695 C CA . ARG A 1 88 ? -11.881 -9.293 7.305 1.00 88.06 88 ARG A CA 1
ATOM 696 C C . ARG A 1 88 ? -11.822 -10.004 8.649 1.00 88.06 88 ARG A C 1
ATOM 698 O O . ARG A 1 88 ? -12.797 -9.988 9.394 1.00 88.06 88 ARG A O 1
ATOM 705 N N . ASN A 1 89 ? -10.676 -10.580 8.991 1.00 86.00 89 ASN A N 1
ATOM 706 C CA . ASN A 1 89 ? -10.492 -11.273 10.261 1.00 86.00 89 ASN A CA 1
ATOM 707 C C . ASN A 1 89 ? -10.499 -10.320 11.467 1.00 86.00 89 ASN A C 1
ATOM 709 O O . ASN A 1 89 ? -11.005 -10.674 12.535 1.00 86.00 89 ASN A O 1
ATOM 713 N N . ILE A 1 90 ? -10.015 -9.089 11.285 1.00 87.06 90 ILE A N 1
ATOM 714 C CA . ILE A 1 90 ? -10.150 -8.026 12.274 1.00 87.06 90 ILE A CA 1
ATOM 715 C C . ILE A 1 90 ? -11.604 -7.573 12.307 1.00 87.06 90 ILE A C 1
ATOM 717 O O . ILE A 1 90 ? -12.152 -7.487 13.391 1.00 87.06 90 ILE A O 1
ATOM 721 N N . ILE A 1 91 ? -12.284 -7.348 11.187 1.00 90.12 91 ILE A N 1
ATOM 722 C CA . ILE A 1 91 ? -13.692 -6.910 11.216 1.00 90.12 91 ILE A CA 1
ATOM 723 C C . ILE A 1 91 ? -14.589 -7.958 11.899 1.00 90.12 91 ILE A C 1
ATOM 725 O O . ILE A 1 91 ? -15.328 -7.635 12.827 1.00 90.12 91 ILE A O 1
ATOM 729 N N . GLY A 1 92 ? -14.443 -9.232 11.534 1.00 85.81 92 GLY A N 1
ATOM 730 C CA . GLY A 1 92 ? -15.259 -10.348 12.020 1.00 85.81 92 GLY A CA 1
ATOM 731 C C . GLY A 1 92 ? -14.971 -10.824 13.449 1.00 85.81 92 GLY A C 1
ATOM 732 O O . GLY A 1 92 ? -15.564 -11.807 13.890 1.00 85.81 92 GLY A O 1
ATOM 733 N N . GLY A 1 93 ? -14.063 -10.177 14.188 1.00 79.62 93 GLY A N 1
ATOM 734 C CA . GLY A 1 93 ? -13.771 -10.553 15.576 1.00 79.62 93 GLY A CA 1
ATOM 735 C C . GLY A 1 93 ? -12.978 -11.851 15.719 1.00 79.62 93 GLY A C 1
ATOM 736 O O . GLY A 1 93 ? -13.079 -12.521 16.747 1.00 79.62 93 GLY A O 1
ATOM 737 N N . GLY A 1 94 ? -12.155 -12.200 14.727 1.00 64.69 94 GLY A N 1
ATOM 738 C CA . GLY A 1 94 ? -11.287 -13.381 14.720 1.00 64.69 94 GLY A CA 1
ATOM 739 C C . GLY A 1 94 ? -10.119 -13.316 15.710 1.00 64.69 94 GLY A C 1
ATOM 740 O O . GLY A 1 94 ? -9.112 -13.996 15.515 1.00 64.69 94 GLY A O 1
ATOM 741 N N . ASP A 1 95 ? -10.212 -12.509 16.776 1.00 63.50 95 ASP A N 1
ATOM 742 C CA . ASP A 1 95 ? -9.042 -12.098 17.550 1.00 63.50 95 ASP A CA 1
ATOM 743 C C . ASP A 1 95 ? -8.335 -13.227 18.326 1.00 63.50 95 ASP A C 1
ATOM 745 O O . ASP A 1 95 ? -7.194 -13.069 18.771 1.00 63.50 95 ASP A O 1
ATOM 749 N N . ALA A 1 96 ? -8.981 -14.393 18.404 1.00 59.44 96 ALA A N 1
ATOM 750 C CA . ALA A 1 96 ? -8.522 -15.592 19.097 1.00 59.44 96 ALA A CA 1
ATOM 751 C C . ALA A 1 96 ? -8.552 -16.873 18.231 1.00 59.44 96 ALA A C 1
ATOM 753 O O . ALA A 1 96 ? -8.460 -17.970 18.783 1.00 59.44 96 ALA A O 1
ATOM 754 N N . ARG A 1 97 ? -8.710 -16.775 16.900 1.00 64.31 97 ARG A N 1
ATOM 755 C CA . ARG A 1 97 ? -8.840 -17.965 16.036 1.00 64.31 97 ARG A CA 1
ATOM 756 C C . ARG A 1 97 ? -7.492 -18.455 15.462 1.00 64.31 97 ARG A C 1
ATOM 758 O O . ARG A 1 97 ? -6.605 -17.633 15.217 1.00 64.31 97 ARG A O 1
ATOM 765 N N . PRO A 1 98 ? -7.306 -19.781 15.277 1.00 59.22 98 PRO A N 1
ATOM 766 C CA . PRO A 1 98 ? -6.038 -20.380 14.834 1.00 59.22 98 PRO A CA 1
ATOM 767 C C . PRO A 1 98 ? -5.757 -20.264 13.320 1.00 59.22 98 PRO A C 1
ATOM 769 O O . PRO A 1 98 ? -4.633 -20.499 12.890 1.00 59.22 98 PRO A O 1
ATOM 772 N N . ASP A 1 99 ? -6.751 -19.902 12.513 1.00 75.31 99 ASP A N 1
ATOM 773 C CA . ASP A 1 99 ? -6.770 -19.891 11.040 1.00 75.31 99 ASP A CA 1
ATOM 774 C C . ASP A 1 99 ? -6.284 -18.581 10.386 1.00 75.31 99 ASP A C 1
ATOM 776 O O . ASP A 1 99 ? -6.170 -18.500 9.163 1.00 75.31 99 ASP A O 1
ATOM 780 N N . ARG A 1 100 ? -5.890 -17.580 11.179 1.00 77.56 100 ARG A N 1
ATOM 781 C CA . ARG A 1 100 ? -5.507 -16.230 10.716 1.00 77.56 100 ARG A CA 1
ATOM 782 C C . ARG A 1 100 ? -4.452 -16.170 9.615 1.00 77.56 100 ARG A C 1
ATOM 784 O O . ARG A 1 100 ? -4.473 -15.245 8.808 1.00 77.56 100 ARG A O 1
ATOM 791 N N . LEU A 1 101 ? -3.498 -17.102 9.610 1.00 85.50 101 LEU A N 1
ATOM 792 C CA . LEU A 1 101 ? -2.471 -17.127 8.569 1.00 85.50 101 LEU A CA 1
ATOM 793 C C . LEU A 1 101 ? -3.088 -17.474 7.212 1.00 85.50 101 LEU A C 1
ATOM 795 O O . LEU A 1 101 ? -2.764 -16.825 6.226 1.00 85.50 101 LEU A O 1
ATOM 799 N N . ALA A 1 102 ? -3.993 -18.454 7.176 1.00 89.19 102 ALA A N 1
ATOM 800 C CA . ALA A 1 102 ? -4.667 -18.854 5.948 1.00 89.19 102 ALA A CA 1
ATOM 801 C C . ALA A 1 102 ? -5.587 -17.738 5.436 1.00 89.19 102 ALA A C 1
ATOM 803 O O . ALA A 1 102 ? -5.511 -17.395 4.264 1.00 89.19 102 ALA A O 1
ATOM 804 N N . GLU A 1 103 ? -6.362 -17.102 6.322 1.00 87.69 103 GLU A N 1
ATOM 805 C CA . GLU A 1 103 ? -7.214 -15.955 5.965 1.00 87.69 103 GLU A CA 1
ATOM 806 C C . GLU A 1 103 ? -6.391 -14.778 5.413 1.00 87.69 103 GLU A C 1
ATOM 808 O O . GLU A 1 103 ? -6.772 -14.145 4.431 1.00 87.69 103 GLU A O 1
ATOM 813 N N . GLY A 1 104 ? -5.232 -14.492 6.018 1.00 88.25 104 GLY A N 1
ATOM 814 C CA . GLY A 1 104 ? -4.322 -13.454 5.534 1.00 88.25 104 GLY A CA 1
ATOM 815 C C . GLY A 1 104 ? -3.673 -13.800 4.191 1.00 88.25 104 GLY A C 1
ATOM 816 O O . GLY A 1 104 ? -3.452 -12.908 3.373 1.00 88.25 104 GLY A O 1
ATOM 817 N N . MET A 1 105 ? -3.379 -15.082 3.947 1.00 91.94 105 MET A N 1
ATOM 818 C CA . MET A 1 105 ? -2.881 -15.560 2.653 1.00 91.94 105 MET A CA 1
ATOM 819 C C . MET A 1 105 ? -3.956 -15.454 1.568 1.00 91.94 105 MET A C 1
ATOM 821 O O . MET A 1 105 ? -3.663 -14.949 0.492 1.00 91.94 105 MET A O 1
ATOM 825 N N . GLU A 1 106 ? -5.196 -15.841 1.864 1.00 91.56 106 GLU A N 1
ATOM 826 C CA . GLU A 1 106 ? -6.328 -15.696 0.943 1.00 91.56 106 GLU A CA 1
ATOM 827 C C . GLU A 1 106 ? -6.581 -14.219 0.597 1.00 91.56 106 GLU A C 1
ATOM 829 O O . GLU A 1 106 ? -6.709 -13.857 -0.571 1.00 91.56 106 GLU A O 1
ATOM 834 N N . GLU A 1 107 ? -6.554 -13.329 1.593 1.00 90.62 107 GLU A N 1
ATOM 835 C CA . GLU A 1 107 ? -6.687 -11.884 1.380 1.00 90.62 107 GLU A CA 1
ATOM 836 C C . GLU A 1 107 ? -5.533 -11.295 0.541 1.00 90.62 107 GLU A C 1
ATOM 838 O O . GLU A 1 107 ? -5.759 -10.409 -0.299 1.00 90.62 107 GLU A O 1
ATOM 843 N N . MET A 1 108 ? -4.307 -11.788 0.744 1.00 92.69 108 MET A N 1
ATOM 844 C CA . MET A 1 108 ? -3.149 -11.426 -0.073 1.00 92.69 108 MET A CA 1
ATOM 845 C C . MET A 1 108 ? -3.336 -11.893 -1.517 1.00 92.69 108 MET A C 1
ATOM 847 O O . MET A 1 108 ? -3.135 -11.091 -2.428 1.00 92.69 108 MET A O 1
ATOM 851 N N . ASP A 1 109 ? -3.749 -13.143 -1.722 1.00 94.81 109 ASP A N 1
ATOM 852 C CA . ASP A 1 109 ? -3.969 -13.717 -3.046 1.00 94.81 109 ASP A CA 1
ATOM 853 C C . ASP A 1 109 ? -5.060 -12.952 -3.800 1.00 94.81 109 ASP A C 1
ATOM 855 O O . ASP A 1 109 ? -4.835 -12.559 -4.943 1.00 94.81 109 ASP A O 1
ATOM 859 N N . GLU A 1 110 ? -6.200 -12.656 -3.170 1.00 91.94 110 GLU A N 1
ATOM 860 C CA . GLU A 1 110 ? -7.264 -11.842 -3.776 1.00 91.94 110 GLU A CA 1
ATOM 861 C C . GLU A 1 110 ? -6.735 -10.488 -4.271 1.00 91.94 110 GLU A C 1
ATOM 863 O O . GLU A 1 110 ? -6.970 -10.090 -5.414 1.00 91.94 110 GLU A O 1
ATOM 868 N N . THR A 1 111 ? -5.977 -9.793 -3.421 1.00 92.69 111 THR A N 1
ATOM 869 C CA . THR A 1 111 ? -5.418 -8.473 -3.739 1.00 92.69 111 THR A CA 1
ATOM 870 C C . THR A 1 111 ? -4.376 -8.567 -4.854 1.00 92.69 111 THR A C 1
ATOM 872 O O . THR A 1 111 ? -4.365 -7.756 -5.781 1.00 92.69 111 THR A O 1
ATOM 875 N N . PHE A 1 112 ? -3.483 -9.554 -4.776 1.00 94.88 112 PHE A N 1
ATOM 876 C CA . PHE A 1 112 ? -2.351 -9.694 -5.683 1.00 94.88 112 PHE A CA 1
ATOM 877 C C . PHE A 1 112 ? -2.798 -10.076 -7.094 1.00 94.88 112 PHE A C 1
ATOM 879 O O . PHE A 1 112 ? -2.365 -9.445 -8.060 1.00 94.88 112 PHE A O 1
ATOM 886 N N . HIS A 1 113 ? -3.70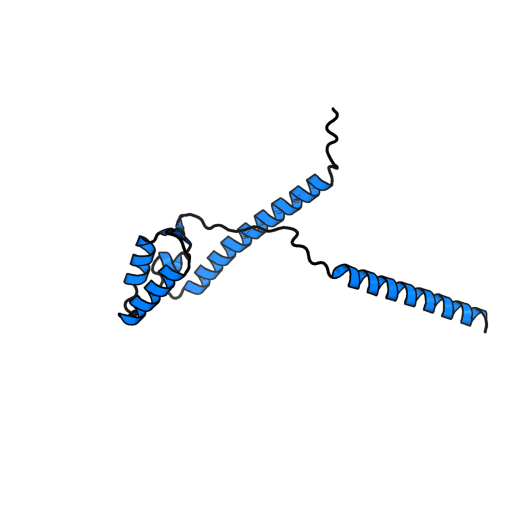1 -11.053 -7.215 1.00 95.69 113 HIS A N 1
ATOM 887 C CA . HIS A 1 113 ? -4.240 -11.463 -8.509 1.00 95.69 113 HIS A CA 1
ATOM 888 C C . HIS A 1 113 ? -5.026 -10.324 -9.164 1.00 95.69 113 HIS A C 1
ATOM 890 O O . HIS A 1 113 ? -4.759 -10.007 -10.319 1.00 95.69 113 HIS A O 1
ATOM 896 N N . ALA A 1 114 ? -5.886 -9.619 -8.417 1.00 94.25 114 ALA A N 1
ATOM 897 C CA . ALA A 1 114 ? -6.639 -8.484 -8.954 1.00 94.25 114 ALA A CA 1
ATOM 898 C C . ALA A 1 114 ? -5.724 -7.380 -9.520 1.00 94.25 114 ALA A C 1
ATOM 900 O O . ALA A 1 114 ? -5.954 -6.874 -10.620 1.00 94.25 114 ALA A O 1
ATOM 901 N N . VAL A 1 115 ? -4.653 -7.033 -8.797 1.00 95.56 115 VAL A N 1
ATOM 902 C CA . VAL A 1 115 ? -3.675 -6.027 -9.245 1.00 95.56 115 VAL A CA 1
ATOM 903 C C . VAL A 1 115 ? -2.928 -6.491 -10.490 1.00 95.56 115 VAL A C 1
ATOM 905 O O . VAL A 1 115 ? -2.760 -5.708 -11.427 1.00 95.56 115 VAL A O 1
ATOM 908 N N . LEU A 1 116 ? -2.449 -7.737 -10.504 1.00 94.88 116 LEU A N 1
ATOM 909 C CA . LEU A 1 116 ? -1.686 -8.268 -11.630 1.00 94.88 116 LEU A CA 1
ATOM 910 C C . LEU A 1 116 ? -2.540 -8.406 -12.888 1.00 94.88 116 LEU A C 1
ATOM 912 O O . LEU A 1 116 ? -2.081 -8.014 -13.962 1.00 94.88 116 LEU A O 1
ATOM 916 N N . ASP A 1 117 ? -3.766 -8.905 -12.762 1.00 94.81 117 ASP A N 1
ATOM 917 C CA . ASP A 1 117 ? -4.690 -9.055 -13.884 1.00 94.81 117 ASP A CA 1
ATOM 918 C C . ASP A 1 117 ? -4.971 -7.699 -14.538 1.00 94.81 117 ASP A C 1
ATOM 920 O O . ASP A 1 117 ? -4.845 -7.552 -15.759 1.00 94.81 117 ASP A O 1
ATOM 924 N N . GLU A 1 118 ? -5.255 -6.671 -13.735 1.00 94.00 118 GLU A N 1
ATOM 925 C CA . GLU A 1 118 ? -5.485 -5.320 -14.242 1.00 94.00 118 GLU A CA 1
ATOM 926 C C . GLU A 1 118 ? -4.218 -4.707 -14.861 1.00 94.00 118 GLU A C 1
ATOM 928 O O . GLU A 1 118 ? -4.268 -4.119 -15.950 1.00 94.00 118 GLU A O 1
ATOM 933 N N . LEU A 1 119 ? -3.065 -4.865 -14.206 1.00 93.69 119 LEU A N 1
ATOM 934 C CA . LEU A 1 119 ? -1.788 -4.357 -14.703 1.00 93.69 119 LEU A CA 1
ATOM 935 C C . LEU A 1 119 ? -1.442 -4.987 -16.059 1.00 93.69 119 LEU A C 1
ATOM 937 O O . LEU A 1 119 ? -1.051 -4.289 -17.001 1.00 93.69 119 LEU A O 1
ATOM 941 N N . PHE A 1 120 ? -1.610 -6.305 -16.188 1.00 92.00 120 PHE A N 1
ATOM 942 C CA . PHE A 1 120 ? -1.305 -7.013 -17.424 1.00 92.00 120 PHE A CA 1
ATOM 943 C C . PHE A 1 120 ? -2.305 -6.699 -18.532 1.00 92.00 120 PHE A C 1
ATOM 945 O O . PHE A 1 120 ? -1.860 -6.461 -19.660 1.00 92.00 120 PHE A O 1
ATOM 952 N N . ALA A 1 121 ? -3.600 -6.592 -18.227 1.00 91.25 121 ALA A N 1
ATOM 953 C CA . ALA A 1 121 ? -4.613 -6.163 -19.190 1.00 91.25 121 ALA A CA 1
ATOM 954 C C . ALA A 1 121 ? -4.268 -4.791 -19.800 1.00 91.25 121 ALA A C 1
ATOM 956 O O . ALA A 1 121 ? -4.204 -4.654 -21.026 1.00 91.25 121 ALA A O 1
ATOM 957 N N . ARG A 1 122 ? -3.921 -3.802 -18.963 1.00 87.81 122 ARG A N 1
ATOM 958 C CA . ARG A 1 122 ? -3.494 -2.460 -19.410 1.00 87.81 122 ARG A CA 1
ATOM 959 C C . ARG A 1 122 ? -2.212 -2.503 -20.246 1.00 87.81 122 ARG A C 1
ATOM 961 O O . ARG A 1 122 ? -2.097 -1.812 -21.262 1.00 87.81 122 ARG A O 1
ATOM 968 N N . SER A 1 123 ? -1.248 -3.339 -19.853 1.00 83.38 123 SER A N 1
ATOM 969 C CA . SER A 1 123 ? 0.034 -3.471 -20.560 1.00 83.38 123 SER A CA 1
ATOM 970 C C . SER A 1 123 ? -0.102 -4.088 -21.960 1.00 83.38 123 SER A C 1
ATOM 972 O O . SER A 1 123 ? 0.658 -3.748 -22.875 1.00 83.38 123 SER A O 1
ATOM 974 N N . ILE A 1 124 ? -1.056 -5.006 -22.141 1.00 75.00 124 ILE A N 1
ATOM 975 C CA . ILE A 1 124 ? -1.341 -5.648 -23.427 1.00 75.00 124 ILE A CA 1
ATOM 976 C C . ILE A 1 124 ? -2.060 -4.655 -24.338 1.00 75.00 124 ILE A C 1
ATOM 978 O O . ILE A 1 124 ? -1.643 -4.477 -25.484 1.00 75.00 124 ILE A O 1
ATOM 982 N N . ASP A 1 125 ? -3.059 -3.941 -23.818 1.00 68.12 125 ASP A N 1
ATOM 983 C CA . ASP A 1 125 ? -3.827 -2.970 -24.598 1.00 68.12 125 ASP A CA 1
ATOM 984 C C . ASP A 1 125 ? -2.944 -1.811 -25.102 1.00 68.12 125 ASP A C 1
ATOM 986 O O 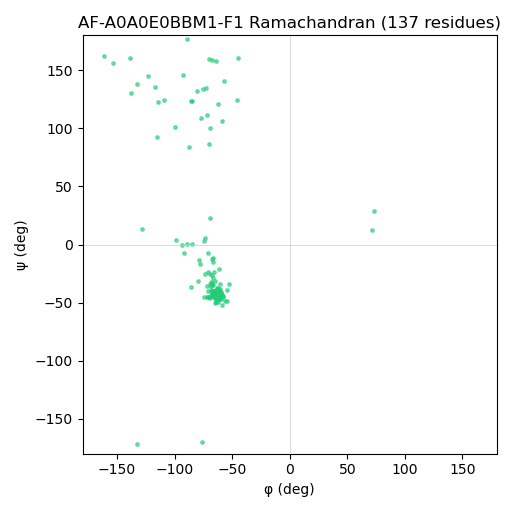. ASP A 1 125 ? -2.959 -1.461 -26.286 1.00 68.12 125 ASP A O 1
ATOM 990 N N . ARG A 1 126 ? -2.022 -1.315 -24.261 1.00 61.62 126 ARG A N 1
ATOM 991 C CA . ARG A 1 126 ? -1.021 -0.314 -24.678 1.00 61.62 126 ARG A CA 1
ATOM 992 C C . ARG A 1 126 ? -0.107 -0.800 -25.802 1.00 61.62 126 ARG A C 1
ATOM 994 O O . ARG A 1 126 ? 0.191 -0.026 -26.706 1.00 61.62 126 ARG A O 1
ATOM 1001 N N . ARG A 1 127 ? 0.314 -2.072 -25.809 1.00 59.56 127 ARG A N 1
ATOM 1002 C CA . ARG A 1 127 ? 1.123 -2.627 -26.915 1.00 59.56 127 ARG A CA 1
ATOM 1003 C C . ARG A 1 127 ? 0.349 -2.699 -28.232 1.00 59.56 127 ARG A C 1
ATOM 1005 O O . ARG A 1 127 ? 0.961 -2.610 -29.296 1.00 59.56 127 ARG A O 1
ATOM 1012 N N . HIS A 1 128 ? -0.973 -2.844 -28.183 1.00 56.19 128 HIS A N 1
ATOM 1013 C CA . HIS A 1 128 ? -1.827 -2.770 -29.369 1.00 56.19 128 HIS A CA 1
ATOM 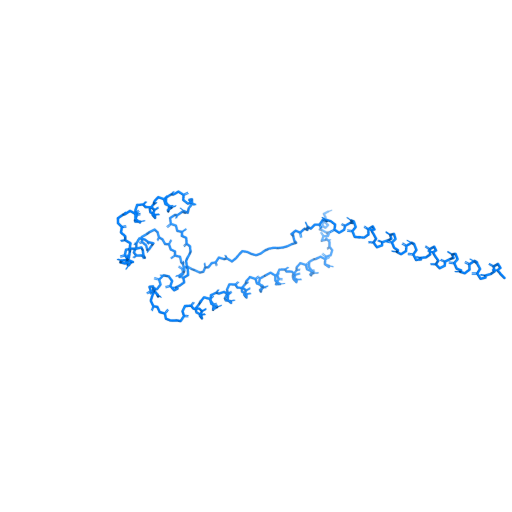1014 C C . HIS A 1 128 ? -2.113 -1.331 -29.815 1.00 56.19 128 HIS A C 1
ATOM 1016 O O . HIS A 1 128 ? -2.258 -1.104 -31.018 1.00 56.19 128 HIS A O 1
ATOM 1022 N N . ALA A 1 129 ? -2.173 -0.378 -28.884 1.00 56.22 129 ALA A N 1
ATOM 1023 C CA . ALA A 1 129 ? -2.307 1.046 -29.180 1.00 56.22 129 ALA A CA 1
ATOM 1024 C C . ALA A 1 129 ? -1.023 1.628 -29.794 1.00 56.22 129 ALA A C 1
ATOM 1026 O O . ALA A 1 129 ? -1.104 2.271 -30.825 1.00 56.22 129 ALA A O 1
ATOM 1027 N N . ASP A 1 130 ? 0.159 1.321 -29.256 1.00 56.47 130 ASP A N 1
ATOM 1028 C CA . ASP A 1 130 ? 1.446 1.834 -29.764 1.00 56.47 130 ASP A CA 1
ATOM 1029 C C . ASP A 1 130 ? 1.820 1.250 -31.148 1.00 56.47 130 ASP A C 1
ATOM 1031 O O . ASP A 1 130 ? 2.493 1.879 -31.961 1.00 56.47 130 ASP A O 1
ATOM 1035 N N . ARG A 1 131 ? 1.312 0.051 -31.478 1.00 53.31 131 ARG A N 1
ATOM 1036 C CA . ARG A 1 131 ? 1.405 -0.524 -32.837 1.00 53.31 131 ARG A CA 1
ATOM 1037 C C . ARG A 1 131 ? 0.466 0.138 -33.843 1.00 53.31 131 ARG A C 1
ATOM 1039 O O . ARG A 1 131 ? 0.737 0.093 -35.042 1.00 53.31 131 ARG A O 1
ATOM 1046 N N . ARG A 1 132 ? -0.638 0.728 -33.384 1.00 49.41 132 ARG A N 1
ATOM 1047 C CA . ARG A 1 132 ? -1.485 1.600 -34.199 1.00 49.41 132 ARG A CA 1
ATOM 1048 C C . ARG A 1 132 ? -0.898 3.000 -34.060 1.00 49.41 132 ARG A C 1
ATOM 1050 O O . ARG A 1 132 ? -1.325 3.755 -33.199 1.00 49.41 132 ARG A O 1
ATOM 1057 N N . GLY A 1 133 ? 0.119 3.310 -34.867 1.00 50.38 133 GLY A N 1
ATOM 1058 C CA . GLY A 1 133 ? 0.731 4.644 -34.901 1.00 50.38 133 GLY A CA 1
ATOM 1059 C C . GLY A 1 133 ? -0.316 5.772 -34.917 1.00 50.38 133 GLY A C 1
ATOM 1060 O O . GLY A 1 133 ? -1.478 5.513 -35.247 1.00 50.38 133 GLY A O 1
ATOM 1061 N N . PRO A 1 134 ? 0.071 7.007 -34.545 1.00 47.84 134 PRO A N 1
ATOM 1062 C CA . PRO A 1 134 ? -0.862 8.098 -34.273 1.00 47.84 134 PRO A CA 1
ATOM 1063 C C . PRO A 1 134 ? -1.924 8.180 -35.367 1.00 47.84 134 PRO A C 1
ATOM 1065 O O . PRO A 1 134 ? -1.585 8.253 -36.551 1.00 47.84 134 PRO A O 1
ATOM 1068 N N . ARG A 1 135 ? -3.206 8.122 -34.975 1.00 54.25 135 ARG A N 1
ATOM 1069 C CA . ARG A 1 135 ? -4.304 8.408 -35.899 1.00 54.25 135 ARG A CA 1
ATOM 1070 C C . ARG A 1 135 ? -4.085 9.828 -36.391 1.00 54.25 135 ARG A C 1
ATOM 1072 O O . ARG A 1 135 ? -4.233 10.785 -35.639 1.00 54.25 135 ARG A O 1
ATOM 1079 N N . VAL A 1 136 ? -3.640 9.933 -37.638 1.00 55.75 136 VAL A N 1
ATOM 1080 C CA . VAL A 1 136 ? -3.665 11.180 -38.384 1.00 55.75 136 VAL A CA 1
ATOM 1081 C C . VAL A 1 136 ? -5.138 11.426 -38.662 1.00 55.75 136 VAL A C 1
ATOM 1083 O O . VAL A 1 136 ? -5.678 10.961 -39.663 1.00 55.75 136 VAL A O 1
ATOM 1086 N N . ASP A 1 137 ? -5.804 12.074 -37.713 1.00 47.38 137 ASP A N 1
ATOM 1087 C CA . ASP A 1 137 ? -7.118 12.638 -37.953 1.00 47.38 137 ASP A CA 1
ATOM 1088 C C . ASP A 1 137 ? -6.893 13.805 -38.918 1.00 47.38 137 ASP A C 1
ATOM 1090 O O . ASP A 1 137 ? -6.366 14.860 -38.561 1.00 47.38 137 ASP A O 1
ATOM 1094 N N . ALA A 1 138 ? -7.169 13.523 -40.191 1.00 44.41 138 ALA A N 1
ATOM 1095 C CA . ALA A 1 138 ? -7.137 14.489 -41.268 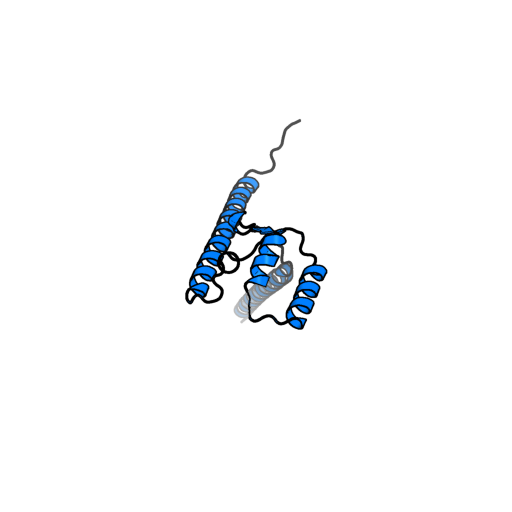1.00 44.41 138 ALA A CA 1
ATOM 1096 C C . ALA A 1 138 ? -8.181 15.571 -40.980 1.00 44.41 138 ALA A C 1
ATOM 1098 O O . ALA A 1 138 ? -9.371 15.273 -40.862 1.00 44.41 138 ALA A O 1
ATOM 1099 N N . ASN A 1 139 ? -7.708 16.808 -40.879 1.00 38.66 139 ASN A N 1
ATOM 1100 C CA . ASN A 1 139 ? -8.518 18.007 -41.010 1.00 38.66 139 ASN A CA 1
ATOM 1101 C C . ASN A 1 139 ? -8.014 18.780 -42.227 1.00 38.66 139 ASN A C 1
ATOM 1103 O O . ASN A 1 139 ? -6.770 18.879 -42.361 1.00 38.66 139 ASN A O 1
#

Secondary structure (DSSP, 8-state):
-HHHHHHHHHHHHHHHHHHHHHHHHHHHTT-------------GGGEEEHHHHHHHHHH-TT--HHHHHHHHHHHHHTT--SEEE--HHHHTT-TT-TTHHHHHHHHHHHHHHHHHHHHHHHHHHHHHHHHS-------

Mean predicted aligned error: 10.84 Å

Radius of gyration: 29.37 Å; Cα contacts (8 Å, |Δi|>4): 47; chains: 1; bounding box: 74×38×72 Å